Protein AF-A0A9D3P7R1-F1 (afdb_monomer_lite)

Foldseek 3Di:
DPPDDDDDDDAPDDDDDPPPPCLPDFAWDWDFDDDDDPNHDDDRPPRIFTFPDGHRPVDDDDTDGDDDPVLLVLLVVLLCCLPVPLVVVLVVLVPPVVVPFDQDDPRHTPSVVVNVVSVVVSVVSLVVSLVSLQVVVPDDDDDDPPPPSVVVVVVSVVVVVVVVVVVVVVVVVVVVVVVVD

InterPro domains:
  IPR006593 Cytochrome b561/ferric reductase, transmembrane domain [PS50939] (38-181)

pLDDT: mean 71.16, std 11.41, range [38.78, 87.81]

Sequence (181 aa):
MDGVIRCSFRSRNPINTPRISGMNSSYYLLFAYGSSIDGEILYHGQNRFVSTAPVDIINPQTVRNMQLPVIIKAHGCLMLITWMFTASTGMMIARYLKAVMGKGCCHKDFWFVAHVSLMSISVATTITAFVLVFAHVGGWSGVDDEEHGLELISAETTLLILFLLGNLMFLVTLLAGISMI

Secondary structure (DSSP, 8-state):
-----------SS-------S-TTS-B--EEE---EETTEEPP-TT-EEEBSS-B-SSS---PPB----HHHHHHHHHHHIIIIIIHHHHHHIIIIIHHH--S-TTSS-HHHHHHHHHHHHHHHHHHHHHHHHHHHHT-S---S-HHHHHHHHHHHHHHHHHHHHHHHHHHHHHHHHHTT-

Structure (mmCIF, N/CA/C/O backbone):
data_AF-A0A9D3P7R1-F1
#
_entry.id   AF-A0A9D3P7R1-F1
#
loop_
_atom_site.group_PDB
_atom_site.id
_atom_site.type_symbol
_atom_site.label_atom_id
_atom_site.label_alt_id
_atom_site.label_comp_id
_atom_site.label_asym_id
_atom_site.label_entity_id
_atom_site.label_seq_id
_atom_site.pdbx_PDB_ins_code
_atom_site.Cartn_x
_atom_site.Cartn_y
_atom_site.Cartn_z
_atom_site.occupancy
_atom_site.B_iso_or_equiv
_atom_site.auth_seq_id
_atom_site.auth_comp_id
_atom_site.auth_asym_id
_atom_site.auth_atom_id
_atom_site.pdbx_PDB_model_num
ATOM 1 N N . MET A 1 1 ? 34.264 -6.148 -43.286 1.00 40.09 1 MET A N 1
ATOM 2 C CA . MET A 1 1 ? 33.452 -4.955 -42.937 1.00 40.09 1 MET A CA 1
ATOM 3 C C . MET A 1 1 ? 32.760 -5.326 -41.647 1.00 40.09 1 MET A C 1
ATOM 5 O O . MET A 1 1 ? 31.647 -5.833 -41.657 1.00 40.09 1 MET A O 1
ATOM 9 N N . ASP A 1 2 ? 33.496 -5.219 -40.550 1.00 51.22 2 ASP A N 1
ATOM 10 C CA . ASP A 1 2 ? 33.199 -5.991 -39.346 1.00 51.22 2 ASP A CA 1
ATOM 11 C C . ASP A 1 2 ? 32.412 -5.072 -38.423 1.00 51.22 2 ASP A C 1
ATOM 13 O O . ASP A 1 2 ? 33.012 -4.338 -37.645 1.00 51.22 2 ASP A O 1
ATOM 17 N N . GLY A 1 3 ? 31.091 -5.024 -38.638 1.00 59.34 3 GLY A N 1
ATOM 18 C CA . GLY A 1 3 ? 30.113 -4.082 -38.075 1.00 59.34 3 GLY A CA 1
ATOM 19 C C . GLY A 1 3 ? 30.046 -4.020 -36.547 1.00 59.34 3 GLY A C 1
ATOM 20 O O . GLY A 1 3 ? 29.012 -4.292 -35.948 1.00 59.34 3 GLY A O 1
ATOM 21 N N . VAL A 1 4 ? 31.146 -3.638 -35.906 1.00 61.06 4 VAL A N 1
ATOM 22 C CA . VAL A 1 4 ? 31.262 -3.466 -34.465 1.00 61.06 4 VAL A CA 1
ATOM 23 C C . VAL A 1 4 ? 30.912 -2.021 -34.137 1.00 61.06 4 VAL A C 1
ATOM 25 O O . VAL A 1 4 ? 31.690 -1.097 -34.383 1.00 61.06 4 VAL A O 1
ATOM 28 N N . ILE A 1 5 ? 29.734 -1.828 -33.551 1.00 63.41 5 ILE A N 1
ATOM 29 C CA . ILE A 1 5 ? 29.324 -0.545 -32.983 1.00 63.41 5 ILE A CA 1
ATOM 30 C C . ILE A 1 5 ? 30.103 -0.351 -31.677 1.00 63.41 5 ILE A C 1
ATOM 32 O O . ILE A 1 5 ? 29.929 -1.100 -30.718 1.00 63.41 5 ILE A O 1
ATOM 36 N N . ARG A 1 6 ? 30.989 0.649 -31.637 1.00 68.06 6 ARG A N 1
ATOM 37 C CA . ARG A 1 6 ? 31.702 1.060 -30.420 1.00 68.06 6 ARG A CA 1
ATOM 38 C C . ARG A 1 6 ? 31.111 2.367 -29.907 1.00 68.06 6 ARG A C 1
ATOM 40 O O . ARG A 1 6 ? 31.108 3.360 -30.627 1.00 68.06 6 ARG A O 1
ATOM 47 N N . CYS A 1 7 ? 30.656 2.374 -28.657 1.00 63.25 7 CYS A N 1
ATOM 48 C CA . CYS A 1 7 ? 30.234 3.582 -27.954 1.00 63.25 7 CYS A CA 1
ATOM 49 C C . CYS A 1 7 ? 31.206 3.862 -26.800 1.00 63.25 7 CYS A C 1
ATOM 51 O O . CYS A 1 7 ? 31.619 2.940 -26.098 1.00 63.25 7 CYS A O 1
ATOM 53 N N . SER A 1 8 ? 31.592 5.125 -26.623 1.00 71.56 8 SER A N 1
ATOM 54 C CA . SER A 1 8 ? 32.445 5.581 -25.523 1.00 71.56 8 SER A CA 1
ATOM 55 C C . SER A 1 8 ? 31.704 6.670 -24.763 1.00 71.56 8 SER A C 1
ATOM 57 O O . SER A 1 8 ? 31.203 7.612 -25.374 1.00 71.56 8 SER A O 1
ATOM 59 N N . PHE A 1 9 ? 31.629 6.538 -23.440 1.00 70.38 9 PHE A N 1
ATOM 60 C CA . PHE A 1 9 ? 30.989 7.514 -22.565 1.00 70.38 9 PHE A CA 1
ATOM 61 C C . PHE A 1 9 ? 32.003 8.039 -21.552 1.00 70.38 9 PHE A C 1
ATOM 63 O O . PHE A 1 9 ? 32.740 7.270 -20.934 1.00 70.38 9 PHE A O 1
ATOM 70 N N . ARG A 1 10 ? 32.038 9.361 -21.367 1.00 69.81 10 ARG A N 1
ATOM 71 C CA . ARG A 1 10 ? 32.908 10.024 -20.392 1.00 69.81 10 ARG A CA 1
ATOM 72 C C . ARG A 1 10 ? 32.057 10.479 -19.209 1.00 69.81 10 ARG A C 1
ATOM 74 O O . ARG A 1 10 ? 31.337 11.465 -19.317 1.00 69.81 10 ARG A O 1
ATOM 81 N N . SER A 1 11 ? 32.130 9.754 -18.096 1.00 68.12 11 SER A N 1
ATOM 82 C CA . SER A 1 11 ? 31.485 10.137 -16.833 1.00 68.12 11 SER A CA 1
ATOM 83 C C . SER A 1 11 ? 32.476 10.857 -15.923 1.00 68.12 11 SER A C 1
ATOM 85 O O . SER A 1 11 ? 33.660 10.526 -15.908 1.00 68.12 11 SER A O 1
ATOM 87 N N . ARG A 1 12 ? 31.988 11.839 -15.157 1.00 66.81 12 ARG A N 1
ATOM 88 C CA . ARG A 1 12 ? 32.765 12.516 -14.105 1.00 66.81 12 ARG A CA 1
ATOM 89 C C . ARG A 1 12 ? 32.763 11.722 -12.786 1.00 66.81 12 ARG A C 1
ATOM 91 O O . ARG A 1 12 ? 33.648 11.922 -11.968 1.00 66.81 12 ARG A O 1
ATOM 98 N N . ASN A 1 13 ? 31.809 10.803 -12.613 1.00 66.00 13 ASN A N 1
ATOM 99 C CA . ASN A 1 13 ? 31.678 9.946 -11.434 1.00 66.00 13 ASN A CA 1
ATOM 100 C C . ASN A 1 13 ? 32.321 8.566 -11.690 1.00 66.00 13 ASN A C 1
ATOM 102 O O . ASN A 1 13 ? 32.142 8.043 -12.800 1.00 66.00 13 ASN A O 1
ATOM 106 N N . PRO A 1 14 ? 33.029 7.951 -10.718 1.00 63.31 14 PRO A N 1
ATOM 107 C CA . PRO A 1 14 ? 33.601 6.616 -10.878 1.00 63.31 14 PRO A CA 1
ATOM 108 C C . PRO A 1 14 ? 32.498 5.589 -11.158 1.00 63.31 14 PRO A C 1
ATOM 110 O O . PRO A 1 14 ? 31.586 5.387 -10.360 1.00 63.31 14 PRO A O 1
ATOM 113 N N . ILE A 1 15 ? 32.579 4.948 -12.323 1.00 64.75 15 ILE A N 1
ATOM 114 C CA . ILE A 1 15 ? 31.664 3.880 -12.720 1.00 64.75 15 ILE A CA 1
ATOM 115 C C . ILE A 1 15 ? 32.245 2.567 -12.198 1.00 64.75 15 ILE A C 1
ATOM 117 O O . ILE A 1 15 ? 33.273 2.107 -12.693 1.00 64.75 15 ILE A O 1
ATOM 121 N N . ASN A 1 16 ? 31.583 1.954 -11.218 1.00 59.16 16 ASN A N 1
ATOM 122 C CA . ASN A 1 16 ? 31.922 0.612 -10.761 1.00 59.16 16 ASN A CA 1
ATOM 123 C C . ASN A 1 16 ? 30.923 -0.378 -11.368 1.00 59.16 16 ASN A C 1
ATOM 125 O O . ASN A 1 16 ? 29.805 -0.510 -10.879 1.00 59.16 16 ASN A O 1
ATOM 129 N N . THR A 1 17 ? 31.294 -1.040 -12.464 1.00 61.25 17 THR A N 1
ATOM 130 C CA . THR A 1 17 ? 30.491 -2.131 -13.032 1.00 61.25 17 THR A CA 1
ATOM 131 C C . THR A 1 17 ? 31.019 -3.464 -12.507 1.00 61.25 17 THR A C 1
ATOM 133 O O . THR A 1 17 ? 32.019 -3.956 -13.046 1.00 61.25 17 THR A O 1
ATOM 136 N N . PRO A 1 18 ? 30.388 -4.098 -11.501 1.00 59.69 18 PRO A N 1
ATOM 137 C CA . PRO A 1 18 ? 30.570 -5.531 -11.335 1.00 59.69 18 PRO A CA 1
ATOM 138 C C . PRO A 1 18 ? 30.159 -6.182 -12.659 1.00 59.69 18 PRO A C 1
ATOM 140 O O . PRO A 1 18 ? 29.059 -5.948 -13.158 1.00 59.69 18 PRO A O 1
ATOM 143 N N . ARG A 1 19 ? 31.071 -6.923 -13.297 1.00 56.38 19 ARG A N 1
ATOM 144 C CA . ARG A 1 19 ? 30.736 -7.649 -14.527 1.00 56.38 19 ARG A CA 1
ATOM 145 C C . ARG A 1 19 ? 29.686 -8.691 -14.159 1.00 56.38 19 ARG A C 1
ATOM 147 O O . ARG A 1 19 ? 30.004 -9.675 -13.500 1.00 56.38 19 ARG A O 1
ATOM 154 N N . ILE A 1 20 ? 28.442 -8.458 -14.560 1.00 56.12 20 ILE A N 1
ATOM 155 C CA . ILE A 1 20 ? 27.381 -9.452 -14.445 1.00 56.12 20 ILE A CA 1
ATOM 156 C C . ILE A 1 20 ? 27.644 -10.476 -15.553 1.00 56.12 20 ILE A C 1
ATOM 158 O O . ILE A 1 20 ? 27.416 -10.212 -16.730 1.00 56.12 20 ILE A O 1
ATOM 162 N N . SER A 1 21 ? 28.195 -11.632 -15.183 1.00 50.00 21 SER A N 1
ATOM 163 C CA . SER A 1 21 ? 28.596 -12.709 -16.105 1.00 50.00 21 SER A CA 1
ATOM 164 C C . SER A 1 21 ? 27.421 -13.536 -16.661 1.00 50.00 21 SER A C 1
ATOM 166 O O . SER A 1 21 ? 27.610 -14.680 -17.059 1.00 50.00 21 SER A O 1
ATOM 168 N N . GLY A 1 22 ? 26.212 -12.974 -16.707 1.00 55.28 22 GLY A N 1
ATOM 169 C CA . GLY A 1 22 ? 25.002 -13.614 -17.231 1.00 55.28 22 GLY A CA 1
ATOM 170 C C . GLY A 1 22 ? 24.384 -12.762 -18.332 1.00 55.28 22 GLY A C 1
ATOM 171 O O . GLY A 1 22 ? 23.406 -12.070 -18.100 1.00 55.28 22 GLY A O 1
ATOM 172 N N . MET A 1 23 ? 24.981 -12.760 -19.525 1.00 54.75 23 MET A N 1
ATOM 173 C CA . MET A 1 23 ? 24.511 -11.911 -20.633 1.00 54.75 23 MET A CA 1
ATOM 174 C C . MET A 1 23 ? 23.200 -12.400 -21.267 1.00 54.75 23 MET A C 1
ATOM 176 O O . MET A 1 23 ? 22.581 -11.642 -21.992 1.00 54.75 23 MET A O 1
ATOM 180 N N . ASN A 1 24 ? 22.750 -13.624 -20.977 1.00 60.00 24 ASN A N 1
ATOM 181 C CA . ASN A 1 24 ? 21.613 -14.261 -21.653 1.00 60.00 24 ASN A CA 1
ATOM 182 C C . ASN A 1 24 ? 20.300 -14.246 -20.848 1.00 60.00 24 ASN A C 1
ATOM 184 O O . ASN A 1 24 ? 19.390 -15.016 -21.149 1.00 60.00 24 ASN A O 1
ATOM 188 N N . SER A 1 25 ? 20.214 -13.419 -19.807 1.00 69.38 25 SER A N 1
ATOM 189 C CA . SER A 1 25 ? 19.034 -13.329 -18.945 1.00 69.38 25 SER A CA 1
ATOM 190 C C . SER A 1 25 ? 18.284 -12.023 -19.192 1.00 69.38 25 SER A C 1
ATOM 192 O O . SER A 1 25 ? 18.888 -10.971 -19.395 1.00 69.38 25 SER A O 1
ATOM 194 N N . SER A 1 26 ? 16.956 -12.087 -19.162 1.00 76.75 26 SER A N 1
ATOM 195 C CA . SER A 1 26 ? 16.085 -10.916 -19.221 1.00 76.75 26 SER A CA 1
ATOM 196 C C . SER A 1 26 ? 16.017 -10.244 -17.844 1.00 76.75 26 SER A C 1
ATOM 198 O O . SER A 1 26 ? 15.744 -10.919 -16.850 1.00 76.75 26 SER A O 1
ATOM 200 N N . TYR A 1 27 ? 16.245 -8.929 -17.772 1.00 78.69 27 TYR A N 1
ATOM 201 C CA . TYR A 1 27 ? 16.295 -8.172 -16.512 1.00 78.69 27 TYR A CA 1
ATOM 202 C C . TYR A 1 27 ? 15.297 -7.013 -16.496 1.00 78.69 27 TYR A C 1
ATOM 204 O O . TYR A 1 27 ? 15.080 -6.352 -17.509 1.00 78.69 27 TYR A O 1
ATOM 212 N N . TYR A 1 28 ? 14.736 -6.706 -15.326 1.00 81.88 28 TYR A N 1
ATOM 213 C CA . TYR A 1 28 ? 14.003 -5.457 -15.129 1.00 81.88 28 TYR A CA 1
ATOM 214 C C . TYR A 1 28 ? 14.975 -4.269 -15.178 1.00 81.88 28 TYR A C 1
ATOM 216 O O . TYR A 1 28 ? 15.972 -4.235 -14.454 1.00 81.88 28 TYR A O 1
ATOM 224 N N . LEU A 1 29 ? 14.700 -3.287 -16.038 1.00 79.81 29 LEU A N 1
ATOM 225 C CA . LEU A 1 29 ? 15.522 -2.088 -16.185 1.00 79.81 29 LEU A CA 1
ATOM 226 C C . LEU A 1 29 ? 15.007 -0.990 -15.265 1.00 79.81 29 LEU A C 1
ATOM 228 O O . LEU A 1 29 ? 13.919 -0.460 -15.476 1.00 79.81 29 LEU A O 1
ATOM 232 N N . LEU A 1 30 ? 15.823 -0.606 -14.287 1.00 85.31 30 LEU A N 1
ATOM 233 C CA . LEU A 1 30 ? 15.581 0.541 -13.422 1.00 85.31 30 LEU A CA 1
ATOM 234 C C . LEU A 1 30 ? 16.667 1.581 -13.681 1.00 85.31 30 LEU A C 1
ATOM 236 O O . LEU A 1 30 ? 17.846 1.323 -13.441 1.00 85.31 30 LEU A O 1
ATOM 240 N N . PHE A 1 31 ? 16.290 2.759 -14.166 1.00 83.38 31 PHE A N 1
ATOM 241 C CA . PHE A 1 31 ? 17.230 3.863 -14.336 1.00 83.38 31 PHE A CA 1
ATOM 242 C C . PHE A 1 31 ? 16.581 5.207 -14.035 1.00 83.38 31 PHE A C 1
ATOM 244 O O . PHE A 1 31 ? 15.366 5.379 -14.107 1.00 83.38 31 PHE A O 1
ATOM 251 N N . ALA A 1 32 ? 17.407 6.186 -13.694 1.00 85.56 32 ALA A N 1
ATOM 252 C CA . ALA A 1 32 ? 16.975 7.552 -13.470 1.00 85.56 32 ALA A CA 1
ATOM 253 C C . ALA A 1 32 ? 17.979 8.525 -14.084 1.00 85.56 32 ALA A C 1
ATOM 255 O O . ALA A 1 32 ? 19.164 8.207 -14.199 1.00 85.56 32 ALA A O 1
ATOM 256 N N . TYR A 1 33 ? 17.513 9.705 -14.485 1.00 85.69 33 TYR A N 1
ATOM 257 C CA . TYR A 1 33 ? 18.359 10.722 -15.111 1.00 85.69 33 TYR A CA 1
ATOM 258 C C . TYR A 1 33 ? 18.052 12.109 -14.550 1.00 85.69 33 TYR A C 1
ATOM 260 O O . TYR A 1 33 ? 16.904 12.449 -14.311 1.00 85.69 33 TYR A O 1
ATOM 268 N N . GLY A 1 34 ? 19.061 12.945 -14.332 1.00 85.88 34 GLY A N 1
ATOM 269 C CA . GLY A 1 34 ? 18.851 14.257 -13.722 1.00 85.88 34 GLY A CA 1
ATOM 270 C C . GLY A 1 34 ? 20.094 15.129 -13.761 1.00 85.88 34 GLY A C 1
ATOM 271 O O . GLY A 1 34 ? 21.155 14.698 -14.215 1.00 85.88 34 GLY A O 1
ATOM 272 N N . SER A 1 35 ? 19.947 16.368 -13.298 1.00 85.44 35 SER A N 1
ATOM 273 C CA . SER A 1 35 ? 21.058 17.311 -13.201 1.00 85.44 35 SER A CA 1
ATOM 274 C C . SER A 1 35 ? 22.050 16.892 -12.116 1.00 85.44 35 SER A C 1
ATOM 276 O O . SER A 1 35 ? 21.686 16.304 -11.099 1.00 85.44 35 SER A O 1
ATOM 278 N N . SER A 1 36 ? 23.310 17.255 -12.318 1.00 85.38 36 SER A N 1
ATOM 279 C CA . SER A 1 36 ? 24.370 17.152 -11.319 1.00 85.38 36 SER A CA 1
ATOM 280 C C . SER A 1 36 ? 25.046 18.513 -11.195 1.00 85.38 36 SER A C 1
ATOM 282 O O . SER A 1 36 ? 25.221 19.206 -12.201 1.00 85.38 36 SER A O 1
ATOM 284 N N . ILE A 1 37 ? 25.397 18.906 -9.971 1.00 85.62 37 ILE A N 1
ATOM 285 C CA . ILE A 1 37 ? 26.160 20.127 -9.693 1.00 85.62 37 ILE A CA 1
ATOM 286 C C . ILE A 1 37 ? 27.485 19.693 -9.081 1.00 85.62 37 ILE A C 1
ATOM 288 O O . ILE A 1 37 ? 27.500 18.946 -8.116 1.00 85.62 37 ILE A O 1
ATOM 292 N N . ASP A 1 38 ? 28.592 20.128 -9.677 1.00 83.56 38 ASP A N 1
ATOM 293 C CA . ASP A 1 38 ? 29.958 19.840 -9.213 1.00 83.56 38 ASP A CA 1
ATOM 294 C C . ASP A 1 38 ? 30.298 18.346 -9.008 1.00 83.56 38 ASP A C 1
ATOM 296 O O . ASP A 1 38 ? 31.154 17.979 -8.214 1.00 83.56 38 ASP A O 1
ATOM 300 N N . GLY A 1 39 ? 29.640 17.455 -9.758 1.00 77.31 39 GLY A N 1
ATOM 301 C CA . GLY A 1 39 ? 29.818 16.004 -9.619 1.00 77.31 39 GLY A CA 1
ATOM 302 C C . GLY A 1 39 ? 28.911 15.353 -8.571 1.00 77.31 39 GLY A C 1
ATOM 303 O O . GLY A 1 39 ? 28.799 14.130 -8.570 1.00 77.31 39 GLY A O 1
ATOM 304 N N . GLU A 1 40 ? 28.186 16.136 -7.770 1.00 80.25 40 GLU A N 1
ATOM 305 C CA . GLU A 1 40 ? 27.138 15.640 -6.878 1.00 80.25 40 GLU A CA 1
ATOM 306 C C . GLU A 1 40 ? 25.860 15.360 -7.678 1.00 80.25 40 GLU A C 1
ATOM 308 O O . GLU A 1 40 ? 25.376 16.202 -8.448 1.00 80.25 40 GLU A O 1
ATOM 313 N N . ILE A 1 41 ? 25.321 14.149 -7.540 1.00 82.00 41 ILE A N 1
ATOM 314 C CA . ILE A 1 41 ? 24.089 13.726 -8.214 1.00 82.00 41 ILE A CA 1
ATOM 315 C C . ILE A 1 41 ? 22.902 14.287 -7.428 1.00 82.00 41 ILE A C 1
ATOM 317 O O . ILE A 1 41 ? 22.690 13.925 -6.272 1.00 82.00 41 ILE A O 1
ATOM 321 N N . LEU A 1 42 ? 22.104 15.156 -8.052 1.00 84.94 42 LEU A N 1
ATOM 322 C CA . LEU A 1 42 ? 20.916 15.719 -7.412 1.00 84.94 42 LEU A CA 1
ATOM 323 C C . LEU A 1 42 ? 19.718 14.771 -7.513 1.00 84.94 42 LEU A C 1
ATOM 325 O O . LEU A 1 42 ? 19.666 13.856 -8.338 1.00 84.94 42 LEU A O 1
ATOM 329 N N . TYR A 1 43 ? 18.706 15.031 -6.684 1.00 84.50 43 TYR A N 1
ATOM 330 C CA . TYR A 1 43 ? 17.446 14.302 -6.729 1.00 84.50 43 TYR A CA 1
ATOM 331 C C . TYR A 1 43 ? 16.792 14.413 -8.115 1.00 84.50 43 TYR A C 1
ATOM 333 O O . TYR A 1 43 ? 16.390 15.488 -8.556 1.00 84.50 43 TYR A O 1
ATOM 341 N N . HIS A 1 44 ? 16.649 13.272 -8.788 1.00 81.31 44 HIS A N 1
ATOM 342 C CA . HIS A 1 44 ? 16.168 13.157 -10.168 1.00 81.31 44 HIS A CA 1
ATOM 343 C C . HIS A 1 44 ? 14.637 13.297 -10.314 1.00 81.31 44 HIS A C 1
ATOM 345 O O . HIS A 1 44 ? 14.102 13.164 -11.409 1.00 81.31 44 HIS A O 1
ATOM 351 N N . GLY A 1 45 ? 13.895 13.582 -9.236 1.00 81.25 45 GLY A N 1
ATOM 352 C CA . GLY A 1 45 ? 12.474 13.935 -9.323 1.00 81.25 45 GLY A CA 1
ATOM 353 C C . GLY A 1 45 ? 11.620 12.869 -10.016 1.00 81.25 45 GLY A C 1
ATOM 354 O O . GLY A 1 45 ? 11.596 11.721 -9.573 1.00 81.25 45 GLY A O 1
ATOM 355 N N . GLN A 1 46 ? 10.901 13.262 -11.072 1.00 74.44 46 GLN A N 1
ATOM 356 C CA . GLN A 1 46 ? 10.034 12.396 -11.889 1.00 74.44 46 GLN A CA 1
ATOM 357 C C . GLN A 1 46 ? 10.787 11.649 -13.001 1.00 74.44 46 GLN A C 1
ATOM 359 O O . GLN A 1 46 ? 10.198 10.830 -13.699 1.00 74.44 46 GLN A O 1
ATOM 364 N N . ASN A 1 47 ? 12.085 11.893 -13.166 1.00 82.62 47 ASN A N 1
ATOM 365 C CA . ASN A 1 47 ? 12.890 11.334 -14.245 1.00 82.62 47 ASN A CA 1
ATOM 366 C C . ASN A 1 47 ? 13.369 9.919 -13.885 1.00 82.62 47 ASN A C 1
ATOM 368 O O . ASN A 1 47 ? 14.568 9.637 -13.812 1.00 82.62 47 ASN A O 1
ATOM 372 N N . ARG A 1 48 ? 12.406 9.045 -13.593 1.00 83.00 48 ARG A N 1
ATOM 373 C CA . ARG A 1 48 ? 12.603 7.643 -13.231 1.00 83.00 48 ARG A CA 1
ATOM 374 C C . ARG A 1 48 ? 11.992 6.768 -14.299 1.00 83.00 48 ARG A C 1
ATOM 376 O O . ARG A 1 48 ? 10.921 7.060 -14.830 1.00 83.00 48 ARG A O 1
ATOM 383 N N . PHE A 1 49 ? 12.660 5.666 -14.558 1.00 82.62 49 PHE A N 1
ATOM 384 C CA . PHE A 1 49 ? 12.211 4.645 -15.468 1.00 82.62 49 PHE A CA 1
ATOM 385 C C . PHE A 1 49 ? 12.347 3.285 -14.807 1.00 82.62 49 PHE A C 1
ATOM 387 O O . PHE A 1 49 ? 13.396 2.949 -14.264 1.00 8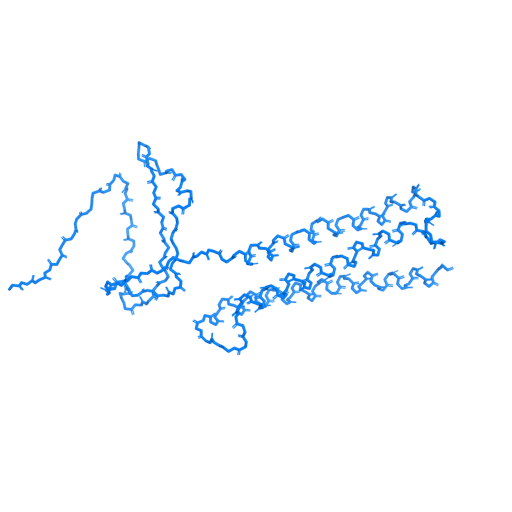2.62 49 PHE A O 1
ATOM 394 N N . VAL A 1 50 ? 11.267 2.519 -14.879 1.00 82.69 50 VAL A N 1
ATOM 395 C CA . VAL A 1 50 ? 11.211 1.105 -14.520 1.00 82.69 50 VAL A CA 1
ATOM 396 C C . VAL A 1 50 ? 10.601 0.397 -15.723 1.00 82.69 50 VAL A C 1
ATOM 398 O O . VAL A 1 50 ? 9.608 0.890 -16.255 1.00 82.69 50 VAL A O 1
ATOM 401 N N . SER A 1 51 ? 11.186 -0.694 -16.212 1.00 79.25 51 SER A N 1
ATOM 402 C CA . SER A 1 51 ? 10.570 -1.459 -17.300 1.00 79.25 51 SER A CA 1
ATOM 403 C C . SER A 1 51 ? 9.331 -2.198 -16.799 1.00 79.25 51 SER A C 1
ATOM 405 O O . SER A 1 51 ? 9.318 -2.720 -15.690 1.00 79.25 51 SER A O 1
ATOM 407 N N . THR A 1 52 ? 8.285 -2.256 -17.624 1.00 74.12 52 THR A N 1
ATOM 408 C CA . THR A 1 52 ? 7.057 -3.017 -17.317 1.00 74.12 52 THR A CA 1
ATOM 409 C C . THR A 1 52 ? 7.234 -4.530 -17.384 1.00 74.12 52 THR A C 1
ATOM 411 O O . THR A 1 52 ? 6.393 -5.254 -16.879 1.00 74.12 52 THR A O 1
ATOM 414 N N . ALA A 1 53 ? 8.271 -4.998 -18.072 1.00 74.62 53 ALA A N 1
ATOM 415 C CA . ALA A 1 53 ? 8.557 -6.404 -18.326 1.00 74.62 53 ALA A CA 1
ATOM 416 C C . ALA A 1 53 ? 10.079 -6.618 -18.271 1.00 74.62 53 ALA A C 1
ATOM 418 O O . ALA A 1 53 ? 10.826 -5.631 -18.385 1.00 74.62 53 ALA A O 1
ATOM 419 N N . PRO A 1 54 ? 10.555 -7.863 -18.107 1.00 78.31 54 PRO A N 1
ATOM 420 C CA . PRO A 1 54 ? 11.976 -8.164 -18.170 1.00 78.31 54 PRO A CA 1
ATOM 421 C C . PRO A 1 54 ? 12.497 -7.969 -19.604 1.00 78.31 54 PRO A C 1
ATOM 423 O O . PRO A 1 54 ? 11.872 -8.369 -20.585 1.00 78.31 54 PRO A O 1
ATOM 426 N N . VAL A 1 55 ? 13.641 -7.298 -19.724 1.00 80.75 55 VAL A N 1
ATOM 427 C CA . VAL A 1 55 ? 14.207 -6.800 -20.983 1.00 80.75 55 VAL A CA 1
ATOM 428 C C . VAL A 1 55 ? 15.513 -7.523 -21.269 1.00 80.75 55 VAL A C 1
ATOM 430 O O . VAL A 1 55 ? 16.389 -7.614 -20.409 1.00 80.75 55 VAL A O 1
ATOM 433 N N . ASP A 1 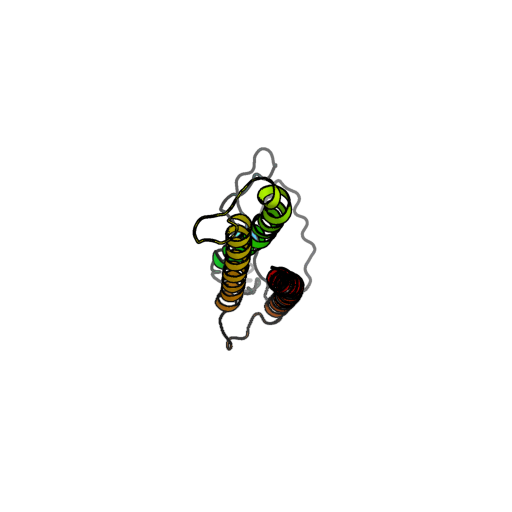56 ? 15.655 -8.005 -22.499 1.00 81.31 56 ASP A N 1
ATOM 434 C CA . ASP A 1 56 ? 16.930 -8.468 -23.037 1.00 81.31 56 ASP A CA 1
ATOM 435 C C . ASP A 1 56 ? 17.797 -7.255 -23.412 1.00 81.31 56 ASP A C 1
ATOM 437 O O . ASP A 1 56 ? 17.405 -6.429 -24.241 1.00 81.31 56 ASP A O 1
ATOM 441 N N . ILE A 1 57 ? 18.959 -7.139 -22.765 1.00 75.38 57 ILE A N 1
ATOM 442 C CA . ILE A 1 57 ? 19.902 -6.019 -22.907 1.00 75.38 57 ILE A CA 1
ATOM 443 C C . ILE A 1 57 ? 20.809 -6.212 -24.139 1.00 75.38 57 ILE A C 1
ATOM 445 O O . ILE A 1 57 ? 21.422 -5.249 -24.605 1.00 75.38 57 ILE A O 1
ATOM 449 N N . ILE A 1 58 ? 20.891 -7.429 -24.694 1.00 76.44 58 ILE A N 1
ATOM 450 C CA . ILE A 1 58 ? 21.677 -7.712 -25.904 1.00 76.44 58 ILE A CA 1
ATOM 451 C C . ILE A 1 58 ? 20.989 -7.111 -27.133 1.00 76.44 58 ILE A C 1
ATOM 453 O O . ILE A 1 58 ? 21.648 -6.529 -27.998 1.00 76.44 58 ILE A O 1
ATOM 457 N N . ASN A 1 59 ? 19.667 -7.249 -27.213 1.00 75.00 59 ASN A N 1
ATOM 458 C CA . ASN A 1 59 ? 18.895 -6.856 -28.384 1.00 75.00 59 ASN A CA 1
ATOM 459 C C . ASN A 1 59 ? 18.220 -5.488 -28.170 1.00 75.00 59 ASN A C 1
ATOM 461 O O . ASN A 1 59 ? 17.447 -5.327 -27.223 1.00 75.00 59 ASN A O 1
ATOM 465 N N . PRO A 1 60 ? 18.467 -4.483 -29.036 1.00 75.62 60 PRO A N 1
ATOM 466 C CA . PRO A 1 60 ? 17.876 -3.160 -28.875 1.00 75.62 60 PRO A CA 1
ATOM 467 C C . PRO A 1 60 ? 16.357 -3.227 -29.066 1.00 75.62 60 PRO A C 1
ATOM 469 O O . PRO A 1 60 ? 15.864 -3.593 -30.131 1.00 75.62 60 PRO A O 1
ATOM 472 N N . GLN A 1 61 ? 15.616 -2.829 -28.036 1.00 78.56 61 GLN A N 1
ATOM 473 C CA . GLN A 1 61 ? 14.156 -2.840 -28.027 1.00 78.56 61 GLN A CA 1
ATOM 474 C C . GLN A 1 61 ? 13.595 -1.589 -27.347 1.00 78.56 61 GLN A C 1
ATOM 476 O O . GLN A 1 61 ? 14.215 -1.004 -26.458 1.00 78.56 61 GLN A O 1
ATOM 481 N N . THR A 1 62 ? 12.409 -1.154 -27.773 1.00 79.56 62 THR A N 1
ATOM 482 C CA . THR A 1 62 ? 11.715 -0.030 -27.138 1.00 79.56 62 THR A CA 1
ATOM 483 C C . THR A 1 62 ? 11.015 -0.512 -25.877 1.00 79.56 62 THR A C 1
ATOM 485 O O . THR A 1 62 ? 10.059 -1.279 -25.934 1.00 79.56 62 THR A O 1
ATOM 488 N N . VAL A 1 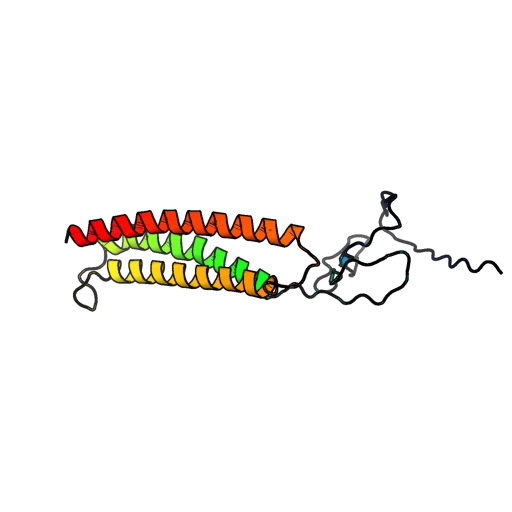63 ? 11.479 -0.025 -24.733 1.00 78.19 63 VAL A N 1
ATOM 489 C CA . VAL A 1 63 ? 10.938 -0.377 -23.421 1.00 78.19 63 VAL A CA 1
ATOM 490 C C . VAL A 1 63 ? 9.940 0.669 -22.947 1.00 78.19 63 VAL A C 1
ATOM 492 O O . VAL A 1 63 ? 10.186 1.873 -23.026 1.00 78.19 63 VAL A O 1
ATOM 495 N N . ARG A 1 64 ? 8.787 0.209 -22.455 1.00 74.25 64 ARG A N 1
ATOM 496 C CA . ARG A 1 64 ? 7.753 1.081 -21.888 1.00 74.25 64 ARG A CA 1
ATOM 497 C C . ARG A 1 64 ? 8.033 1.317 -20.407 1.00 74.25 64 ARG A C 1
ATOM 499 O O . ARG A 1 64 ? 8.463 0.413 -19.695 1.00 74.25 64 ARG A O 1
ATOM 506 N N . ASN A 1 65 ? 7.790 2.551 -19.974 1.00 72.19 65 ASN A N 1
ATOM 507 C CA . ASN A 1 65 ? 7.907 2.953 -18.579 1.00 72.19 65 ASN A CA 1
ATOM 508 C C . ASN A 1 65 ? 6.725 2.386 -17.786 1.00 72.19 65 ASN A C 1
ATOM 510 O O . ASN A 1 65 ? 5.568 2.604 -18.155 1.00 72.19 65 ASN A O 1
ATOM 514 N N . MET A 1 66 ? 7.022 1.683 -16.701 1.00 64.62 66 MET A N 1
ATOM 515 C CA . MET A 1 66 ? 6.047 1.297 -15.703 1.00 64.62 66 MET A CA 1
ATOM 516 C C . MET A 1 66 ? 5.821 2.470 -14.761 1.00 64.62 66 MET A C 1
ATOM 518 O O . MET A 1 66 ? 6.662 2.804 -13.925 1.00 64.62 66 MET A O 1
ATOM 522 N N . GLN A 1 67 ? 4.649 3.084 -14.872 1.00 64.31 67 GLN A N 1
ATOM 523 C CA . GLN A 1 67 ? 4.170 3.959 -13.817 1.00 64.31 67 GLN A CA 1
ATOM 524 C C . GLN A 1 67 ? 3.927 3.095 -12.580 1.00 64.31 67 GLN A C 1
ATOM 526 O O . GLN A 1 67 ? 3.192 2.109 -12.661 1.00 64.31 67 GLN A O 1
ATOM 531 N N . LEU A 1 68 ? 4.538 3.456 -11.444 1.00 64.12 68 LEU A N 1
ATOM 532 C CA . LEU A 1 68 ? 4.269 2.775 -10.181 1.00 64.12 68 LEU A CA 1
ATOM 533 C C . LEU A 1 68 ? 2.744 2.733 -9.979 1.00 64.12 68 LEU A C 1
ATOM 535 O O . LEU A 1 68 ? 2.103 3.792 -10.015 1.00 64.12 68 LEU A O 1
ATOM 539 N N . PRO A 1 69 ? 2.149 1.550 -9.795 1.00 68.50 69 PRO A N 1
ATOM 540 C CA . PRO A 1 69 ? 0.707 1.412 -9.765 1.00 68.50 69 PRO A CA 1
ATOM 541 C C . PRO A 1 69 ? 0.159 2.171 -8.558 1.00 68.50 69 PRO A C 1
ATOM 543 O O . PRO A 1 69 ? 0.422 1.841 -7.400 1.00 68.50 69 PRO A O 1
ATOM 546 N N . VAL A 1 70 ? -0.626 3.214 -8.840 1.00 75.69 70 VAL A N 1
ATOM 547 C CA . VAL A 1 70 ? -1.272 4.086 -7.839 1.00 75.69 70 VAL A CA 1
ATOM 548 C C . VAL A 1 70 ? -2.053 3.265 -6.805 1.00 75.69 70 VAL A C 1
ATOM 550 O O . VAL A 1 70 ? -2.198 3.671 -5.655 1.00 75.69 70 VAL A O 1
ATOM 553 N N . ILE A 1 71 ? -2.497 2.079 -7.206 1.00 75.25 71 ILE A N 1
ATOM 554 C CA . ILE A 1 71 ? -3.288 1.152 -6.412 1.00 75.25 71 ILE A CA 1
ATOM 555 C C . ILE A 1 71 ? -2.492 0.521 -5.251 1.00 75.25 71 ILE A C 1
ATOM 557 O O . ILE A 1 71 ? -3.020 0.458 -4.145 1.00 75.25 71 ILE A O 1
ATOM 561 N N . ILE A 1 72 ? -1.207 0.170 -5.436 1.00 75.69 72 ILE A N 1
ATOM 562 C CA . ILE A 1 72 ? -0.350 -0.340 -4.343 1.00 75.69 72 ILE A CA 1
ATOM 563 C C . ILE A 1 72 ? -0.094 0.779 -3.330 1.00 75.69 72 ILE A C 1
ATOM 565 O O . ILE A 1 72 ? -0.147 0.575 -2.117 1.00 75.69 72 ILE A O 1
ATOM 569 N N . LYS A 1 73 ? 0.131 2.001 -3.826 1.00 80.50 73 LYS A N 1
ATOM 570 C CA . LYS A 1 73 ? 0.298 3.176 -2.966 1.00 80.50 73 LYS A CA 1
ATOM 571 C C . LYS A 1 73 ? -0.964 3.440 -2.136 1.00 80.50 73 LYS A C 1
ATOM 573 O O . LYS A 1 73 ? -0.857 3.711 -0.943 1.00 80.50 73 LYS A O 1
ATOM 578 N N . ALA A 1 74 ? -2.145 3.339 -2.748 1.00 84.25 74 ALA A N 1
ATOM 579 C CA . ALA A 1 74 ? -3.420 3.495 -2.053 1.00 84.25 74 ALA A CA 1
ATOM 580 C C . ALA A 1 74 ? -3.636 2.403 -0.994 1.00 84.25 74 ALA A C 1
ATOM 582 O O . ALA A 1 74 ? -4.015 2.728 0.129 1.00 84.25 74 ALA A O 1
ATOM 583 N N . HIS A 1 75 ? -3.325 1.144 -1.316 1.00 85.38 75 HIS A N 1
ATOM 584 C CA . HIS A 1 75 ? -3.372 0.027 -0.374 1.00 85.38 75 HIS A CA 1
ATOM 585 C C . HIS A 1 75 ? -2.540 0.313 0.891 1.00 85.38 75 HIS A C 1
ATOM 587 O O . HIS A 1 75 ? -3.077 0.289 2.001 1.00 85.38 75 HIS A O 1
ATOM 593 N N . GLY A 1 76 ? -1.265 0.689 0.728 1.00 82.31 76 GLY A N 1
ATOM 594 C CA . GLY A 1 76 ? -0.385 0.982 1.863 1.00 82.31 76 GLY A CA 1
ATOM 595 C C . GLY A 1 76 ? -0.887 2.150 2.721 1.00 82.31 76 GLY A C 1
ATOM 596 O O . GLY A 1 76 ? -0.852 2.086 3.950 1.00 82.31 76 GLY A O 1
ATOM 597 N N . CYS A 1 77 ? -1.423 3.204 2.095 1.00 87.81 77 CYS A N 1
ATOM 598 C CA . CYS A 1 77 ? -2.027 4.322 2.823 1.00 87.81 77 CYS A CA 1
ATOM 599 C C . CYS A 1 77 ? -3.263 3.896 3.630 1.00 87.81 77 CYS A C 1
ATOM 601 O O . CYS A 1 77 ? -3.402 4.302 4.785 1.00 87.81 77 CYS A O 1
ATOM 603 N N . LEU A 1 78 ? -4.144 3.077 3.050 1.00 85.81 78 LEU A N 1
ATOM 604 C CA . LEU A 1 78 ? -5.345 2.586 3.729 1.00 85.81 78 LEU A CA 1
ATOM 605 C C . LEU A 1 78 ? -4.989 1.687 4.917 1.00 85.81 78 LEU A C 1
ATOM 607 O O . LEU A 1 78 ? -5.583 1.845 5.986 1.00 85.81 78 LEU A O 1
ATOM 611 N N . MET A 1 79 ? -3.985 0.816 4.777 1.00 83.81 79 MET A N 1
ATOM 612 C CA . MET A 1 79 ? -3.501 -0.016 5.884 1.00 83.81 79 MET A CA 1
ATOM 613 C C . MET A 1 79 ? -2.923 0.835 7.023 1.00 83.81 79 MET A C 1
ATOM 615 O O . MET A 1 79 ? -3.310 0.653 8.177 1.00 83.81 79 MET A O 1
ATOM 619 N N . LEU A 1 80 ? -2.089 1.838 6.719 1.00 85.06 80 LEU A N 1
ATOM 620 C CA . LEU A 1 80 ? -1.521 2.730 7.741 1.00 85.06 80 LEU A CA 1
ATOM 621 C C . LEU A 1 80 ? -2.580 3.556 8.474 1.00 85.06 80 LEU A C 1
ATOM 623 O O . LEU A 1 80 ? -2.524 3.660 9.700 1.00 85.06 80 LEU A O 1
ATOM 627 N N . ILE A 1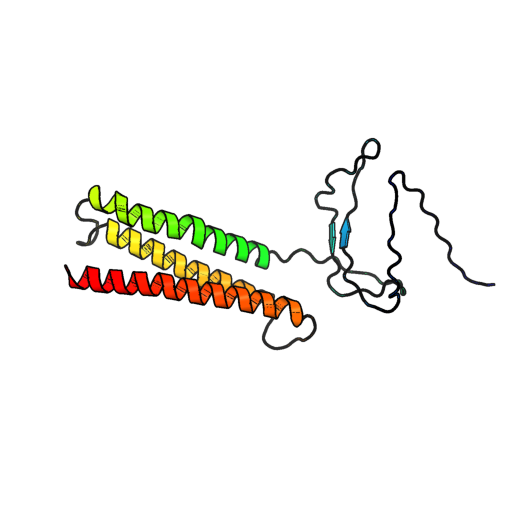 81 ? -3.549 4.127 7.751 1.00 85.56 81 ILE A N 1
ATOM 628 C CA . ILE A 1 81 ? -4.658 4.865 8.373 1.00 85.56 81 ILE A CA 1
ATOM 629 C C . ILE A 1 81 ? -5.441 3.921 9.286 1.00 85.56 81 ILE A C 1
ATOM 631 O O . ILE A 1 81 ? -5.703 4.255 10.439 1.00 85.56 81 ILE A O 1
ATOM 635 N N . THR A 1 82 ? -5.752 2.720 8.806 1.00 84.19 82 THR A N 1
ATOM 636 C CA . THR A 1 82 ? -6.541 1.760 9.578 1.00 84.19 82 THR A CA 1
ATOM 637 C C . THR A 1 82 ? -5.842 1.352 10.876 1.00 84.19 82 THR A C 1
ATOM 639 O O . THR A 1 82 ? -6.439 1.312 11.955 1.00 84.19 82 THR A O 1
ATOM 642 N N . TRP A 1 83 ? -4.543 1.082 10.788 1.00 78.06 83 TRP A N 1
ATOM 643 C CA . TRP A 1 83 ? -3.777 0.538 11.902 1.00 78.06 83 TRP A CA 1
ATOM 644 C C . TRP A 1 83 ? -3.351 1.604 12.895 1.00 78.06 83 TRP A C 1
ATOM 646 O O . TRP A 1 83 ? -3.508 1.428 14.099 1.00 78.06 83 TRP A O 1
ATOM 656 N N . MET A 1 84 ? -2.817 2.720 12.409 1.00 79.62 84 MET A N 1
ATOM 657 C CA . MET A 1 84 ? -2.224 3.720 13.292 1.00 79.62 84 MET A CA 1
ATOM 658 C C . MET A 1 84 ? -3.257 4.719 13.796 1.00 79.62 84 MET A C 1
ATOM 660 O O . MET A 1 84 ? -3.168 5.147 14.947 1.00 79.62 84 MET A O 1
ATOM 664 N N . PHE A 1 85 ? -4.257 5.070 12.982 1.00 80.38 85 PHE A N 1
ATOM 665 C CA . PHE A 1 85 ? -5.285 6.027 13.382 1.00 80.38 85 PHE A CA 1
ATOM 666 C C . PHE A 1 85 ? -6.459 5.315 14.054 1.00 80.38 85 PHE A C 1
ATOM 668 O O . PHE A 1 85 ? -6.758 5.576 15.216 1.00 80.38 85 PHE A O 1
ATOM 675 N N . THR A 1 86 ? -7.097 4.364 13.374 1.00 77.06 86 THR A N 1
ATOM 676 C CA . THR A 1 86 ? -8.376 3.811 13.847 1.00 77.06 86 THR A CA 1
ATOM 677 C C . THR A 1 86 ? -8.222 2.932 15.090 1.00 77.06 86 THR A C 1
ATOM 679 O O . THR A 1 86 ? -9.038 3.049 16.008 1.00 77.06 86 THR A O 1
ATOM 682 N N . ALA A 1 87 ? -7.156 2.127 15.194 1.00 71.81 87 ALA A N 1
ATOM 683 C CA . ALA A 1 87 ? -6.895 1.328 16.398 1.00 71.81 87 ALA A CA 1
ATOM 684 C C . ALA A 1 87 ? -6.526 2.203 17.613 1.00 71.81 87 ALA A C 1
ATOM 686 O O . ALA A 1 87 ? -7.084 2.027 18.701 1.00 71.81 87 ALA A O 1
ATOM 687 N N . SER A 1 88 ? -5.644 3.193 17.423 1.00 78.00 88 SER A N 1
ATOM 688 C CA . SER A 1 88 ? -5.233 4.125 18.485 1.00 78.00 88 SER A CA 1
ATOM 689 C C . SER A 1 88 ? -6.410 4.957 18.986 1.00 78.00 88 SER A C 1
ATOM 691 O O . SER A 1 88 ? -6.646 5.043 20.195 1.00 78.00 88 SER A O 1
ATOM 693 N N . THR A 1 89 ? -7.199 5.528 18.071 1.00 80.62 89 THR A N 1
ATOM 694 C CA . THR A 1 89 ? -8.388 6.302 18.432 1.00 80.62 89 THR A CA 1
ATOM 695 C C . THR A 1 89 ? -9.433 5.408 19.096 1.00 80.62 89 THR A C 1
ATOM 697 O O . THR A 1 89 ? -9.970 5.797 20.128 1.00 80.62 89 THR A O 1
ATOM 700 N N . GLY A 1 90 ? -9.668 4.188 18.606 1.00 76.06 90 GLY A N 1
ATOM 701 C CA . GLY A 1 90 ? -10.606 3.241 19.217 1.00 76.06 90 GLY A CA 1
ATOM 702 C C . GLY A 1 90 ? -10.281 2.904 20.678 1.00 76.06 90 GLY A C 1
ATOM 703 O O . GLY A 1 90 ? -11.175 2.921 21.531 1.00 76.06 90 GLY A O 1
ATOM 704 N N . MET A 1 91 ? -8.999 2.682 20.983 1.00 74.69 91 MET A N 1
ATOM 705 C CA . MET A 1 91 ? -8.493 2.456 22.345 1.00 74.69 91 MET A CA 1
ATOM 706 C C . MET A 1 91 ? -8.569 3.715 23.218 1.00 74.69 91 MET A C 1
ATOM 708 O O . MET A 1 91 ? -8.893 3.637 24.407 1.00 74.69 91 MET A O 1
ATOM 712 N N . MET A 1 92 ? -8.290 4.886 22.641 1.00 77.38 92 MET A N 1
ATOM 713 C CA . MET A 1 92 ? -8.359 6.161 23.354 1.00 77.38 92 MET A CA 1
ATOM 714 C C . MET A 1 92 ? -9.802 6.514 23.721 1.00 77.38 92 MET A C 1
ATOM 716 O O . MET A 1 92 ? -10.074 6.841 24.877 1.00 77.38 92 MET A O 1
ATOM 720 N N . ILE A 1 93 ? -10.743 6.363 22.781 1.00 74.25 93 ILE A N 1
ATOM 721 C CA . ILE A 1 93 ? -12.175 6.481 23.064 1.00 74.25 93 ILE A CA 1
ATOM 722 C C . ILE A 1 93 ? -12.498 5.543 24.215 1.00 74.25 93 ILE A C 1
ATOM 724 O O . ILE A 1 93 ? -12.982 6.034 25.234 1.00 74.25 93 ILE A O 1
ATOM 728 N N . ALA A 1 94 ? -12.106 4.261 24.118 1.00 68.50 94 ALA A N 1
ATOM 729 C CA . ALA A 1 94 ? -12.415 3.221 25.096 1.00 68.50 94 ALA A CA 1
ATOM 730 C C . ALA A 1 94 ? -12.106 3.611 26.560 1.00 68.50 94 ALA A C 1
ATOM 732 O O . ALA A 1 94 ? -12.854 3.292 27.484 1.00 68.50 94 ALA A O 1
ATOM 733 N N . ARG A 1 95 ? -11.007 4.340 26.760 1.00 70.00 95 ARG A N 1
ATOM 734 C CA . ARG A 1 95 ? -10.500 4.707 28.087 1.00 70.00 95 ARG A CA 1
ATOM 735 C C . ARG A 1 95 ? -10.954 6.085 28.556 1.00 70.00 95 ARG A C 1
ATOM 737 O O . ARG A 1 95 ? -11.309 6.232 29.721 1.00 70.00 95 ARG A O 1
ATOM 744 N N . TYR A 1 96 ? -10.951 7.082 27.673 1.00 68.88 96 TYR A N 1
ATOM 745 C CA . TYR A 1 96 ? -11.115 8.483 28.074 1.00 68.88 96 TYR A CA 1
ATOM 746 C C . TYR A 1 96 ? -12.539 9.001 27.891 1.00 68.88 96 TYR A C 1
ATOM 748 O O . TYR A 1 96 ? -13.048 9.716 28.749 1.00 68.88 96 TYR A O 1
ATOM 756 N N . LEU A 1 97 ? -13.228 8.608 26.817 1.00 67.50 97 LEU A N 1
ATOM 757 C CA . LEU A 1 97 ? -14.594 9.078 26.568 1.00 67.50 97 LEU A CA 1
ATOM 758 C C . LEU A 1 97 ? -15.642 8.334 27.413 1.00 67.50 97 LEU A C 1
ATOM 760 O O . LEU A 1 97 ? -16.747 8.845 27.580 1.00 67.50 97 LEU A O 1
ATOM 764 N N . LYS A 1 98 ? -15.275 7.194 28.018 1.00 62.12 98 LYS A N 1
ATOM 765 C CA . LYS A 1 98 ? -16.113 6.464 28.985 1.00 62.12 98 LYS A CA 1
ATOM 766 C C . LYS A 1 98 ? -16.373 7.276 30.259 1.00 62.12 98 LYS A C 1
ATOM 768 O O . LYS A 1 98 ? -17.436 7.154 30.851 1.00 62.12 98 LYS A O 1
ATOM 773 N N . ALA A 1 99 ? -15.405 8.090 30.683 1.00 60.97 99 ALA A N 1
ATOM 774 C CA . ALA A 1 99 ? -15.469 8.839 31.939 1.00 60.97 99 ALA A CA 1
ATOM 775 C C . ALA A 1 99 ? -16.092 10.240 31.796 1.00 60.97 99 ALA A C 1
ATOM 777 O O . ALA A 1 99 ? -16.437 10.854 32.801 1.00 60.97 99 ALA A O 1
ATOM 778 N N . VAL A 1 100 ? -16.209 10.760 30.567 1.00 62.50 100 VAL A N 1
ATOM 779 C CA . VAL A 1 100 ? -16.491 12.186 30.315 1.00 62.50 100 VAL A CA 1
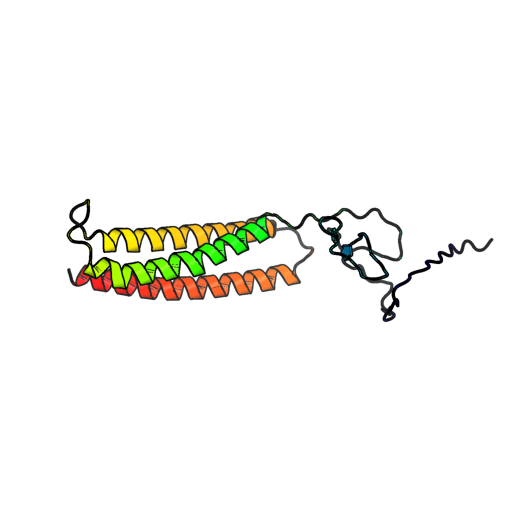ATOM 780 C C . VAL A 1 100 ? -17.872 12.427 29.693 1.00 62.50 100 VAL A C 1
ATOM 782 O O . VAL A 1 100 ? -18.428 13.507 29.871 1.00 62.50 100 VAL A O 1
ATOM 785 N N . MET A 1 101 ? -18.464 11.451 28.993 1.00 57.19 101 MET A N 1
ATOM 786 C CA . MET A 1 101 ? -19.768 11.636 28.343 1.00 57.19 101 MET A CA 1
ATOM 787 C C . MET A 1 101 ? -20.880 10.829 29.019 1.00 57.19 101 MET A C 1
ATOM 789 O O . MET A 1 101 ? -20.865 9.601 29.009 1.00 57.19 101 MET A O 1
ATOM 793 N N . GLY A 1 102 ? -21.868 11.542 29.570 1.00 59.41 102 GLY A N 1
ATOM 794 C CA . GLY A 1 102 ? -23.156 10.973 29.979 1.00 59.41 102 GLY A CA 1
ATOM 795 C C . GLY A 1 102 ? -24.003 10.511 28.783 1.00 59.41 102 GLY A C 1
ATOM 796 O O . GLY A 1 102 ? -23.627 10.733 27.631 1.00 59.41 102 GLY A O 1
ATOM 797 N N . LYS A 1 103 ? -25.140 9.855 29.080 1.00 56.12 103 LYS A N 1
ATOM 798 C CA . LYS A 1 103 ? -26.075 9.203 28.134 1.00 56.12 103 LYS A CA 1
ATOM 799 C C . LYS A 1 103 ? -26.114 9.883 26.758 1.00 56.12 103 LYS A C 1
ATOM 801 O O . LYS A 1 103 ? -26.536 11.029 26.628 1.00 56.12 103 LYS A O 1
ATOM 806 N N . GLY A 1 104 ? -25.672 9.149 25.739 1.00 55.66 104 GLY A N 1
ATOM 807 C CA . GLY A 1 104 ? -25.587 9.620 24.362 1.00 55.66 104 GLY A CA 1
ATOM 808 C C . GLY A 1 104 ? -26.926 9.674 23.631 1.00 55.66 104 GLY A C 1
ATOM 809 O O . GLY A 1 104 ? -27.932 9.105 24.059 1.00 55.66 104 GLY A O 1
ATOM 810 N N . CYS A 1 105 ? -26.902 10.341 22.473 1.00 50.31 105 CYS A N 1
ATOM 811 C CA . CYS A 1 105 ? -27.979 10.317 21.483 1.00 50.31 105 CYS A CA 1
ATOM 812 C C . CYS A 1 105 ? -28.350 8.858 21.140 1.00 50.31 105 CYS A C 1
ATOM 814 O O . CYS A 1 105 ? -27.462 8.057 20.865 1.00 50.31 105 CYS A O 1
ATOM 816 N N . CYS A 1 106 ? -29.651 8.537 21.118 1.00 54.91 106 CYS A N 1
ATOM 817 C CA . CYS A 1 106 ? -30.237 7.188 20.954 1.00 54.91 106 CYS A CA 1
ATOM 818 C C . CYS A 1 106 ? -30.280 6.271 22.198 1.00 54.91 106 CYS A C 1
ATOM 820 O O . CYS A 1 106 ? -30.182 5.056 22.049 1.00 54.91 106 CYS A O 1
ATOM 822 N N . HIS A 1 107 ? -30.486 6.805 23.412 1.00 59.03 107 HIS A N 1
ATOM 823 C CA . HIS A 1 107 ? -30.705 6.001 24.640 1.00 59.03 107 HIS A CA 1
ATOM 824 C C . HIS A 1 107 ? -29.556 5.035 25.009 1.00 59.03 107 HIS A C 1
ATOM 826 O O . HIS A 1 107 ? -29.717 4.182 25.881 1.00 59.03 107 HIS A O 1
ATOM 832 N N . LYS A 1 108 ? -28.391 5.177 24.371 1.00 61.34 108 LYS A N 1
ATOM 833 C CA . LYS A 1 108 ? -27.231 4.290 24.486 1.00 61.34 108 LYS A CA 1
ATOM 834 C C . LYS A 1 108 ? -25.984 5.156 24.657 1.00 61.34 108 LYS A C 1
ATOM 836 O O . LYS A 1 108 ? -25.940 6.279 24.153 1.00 61.34 108 LYS A O 1
ATOM 841 N N . ASP A 1 109 ? -24.992 4.685 25.404 1.00 71.06 109 ASP A N 1
ATOM 842 C CA . ASP A 1 109 ? -23.834 5.516 25.750 1.00 71.06 109 ASP A CA 1
ATOM 843 C C . ASP A 1 109 ? -23.066 5.949 24.491 1.00 71.06 109 ASP A C 1
ATOM 845 O O . ASP A 1 109 ? -22.679 5.119 23.666 1.00 71.06 109 ASP A O 1
ATOM 849 N N . PHE A 1 110 ? -22.841 7.259 24.325 1.00 75.75 110 PHE A N 1
ATOM 850 C CA . PHE A 1 110 ? -22.215 7.830 23.121 1.00 75.75 110 PHE A CA 1
ATOM 851 C C . PHE A 1 110 ? -20.841 7.213 22.846 1.00 75.75 110 PHE A C 1
ATOM 853 O O . PHE A 1 110 ? -20.495 6.907 21.707 1.00 75.75 110 PHE A O 1
ATOM 860 N N . TRP A 1 111 ? -20.087 6.974 23.917 1.00 74.62 111 TRP A N 1
ATOM 861 C CA . TRP A 1 111 ? -18.809 6.279 23.892 1.00 74.62 111 TRP A CA 1
ATOM 862 C C . TRP A 1 111 ? -18.877 4.917 23.194 1.00 74.62 111 TRP A C 1
ATOM 864 O O . TRP A 1 111 ? -18.001 4.584 22.397 1.00 74.62 111 TRP A O 1
ATOM 874 N N . PHE A 1 112 ? -19.931 4.149 23.471 1.00 75.44 112 PHE A N 1
ATOM 875 C CA . PHE A 1 112 ? -20.124 2.822 22.903 1.00 75.44 112 PHE A CA 1
ATOM 876 C C . PHE A 1 112 ? -20.404 2.914 21.401 1.00 75.44 112 PHE A C 1
ATOM 878 O O . PHE A 1 112 ? -19.793 2.198 20.610 1.00 75.44 112 PHE A O 1
ATOM 885 N N . VAL A 1 113 ? -21.265 3.850 20.994 1.00 80.81 113 VAL A N 1
ATOM 886 C CA . VAL A 1 113 ? -21.571 4.102 19.576 1.00 80.81 113 VAL A CA 1
ATOM 887 C C . VAL A 1 113 ? -20.325 4.568 18.816 1.00 80.81 113 VAL A C 1
ATOM 889 O O . VAL A 1 113 ? -20.049 4.055 17.734 1.00 80.81 113 VAL A O 1
ATOM 892 N N . ALA A 1 114 ? -19.545 5.488 19.390 1.00 81.38 114 ALA A N 1
ATOM 893 C CA . ALA A 1 114 ? -18.309 5.993 18.792 1.00 81.38 114 ALA A CA 1
ATOM 894 C C . ALA A 1 114 ? -17.214 4.916 18.690 1.00 81.38 114 ALA A C 1
ATOM 896 O O . ALA A 1 114 ? -16.480 4.861 17.707 1.00 81.38 114 ALA A O 1
ATOM 897 N N . HIS A 1 115 ? -17.104 4.033 19.684 1.00 80.12 115 HIS A N 1
ATOM 898 C CA . HIS A 1 115 ? -16.162 2.919 19.637 1.00 80.12 115 HIS A CA 1
ATOM 899 C C . HIS A 1 115 ? -16.543 1.906 18.545 1.00 80.12 115 HIS A C 1
ATOM 901 O O . HIS A 1 115 ? -15.706 1.538 17.720 1.00 80.12 115 HIS A O 1
ATOM 907 N N . VAL A 1 116 ? -17.818 1.500 18.492 1.00 80.94 116 VAL A N 1
ATOM 908 C CA . VAL A 1 116 ? -18.323 0.546 17.489 1.00 80.94 116 VAL A CA 1
ATOM 909 C C . VAL A 1 116 ? -18.220 1.109 16.071 1.00 80.94 116 VAL A C 1
ATOM 911 O O . VAL A 1 116 ? -17.849 0.375 15.152 1.00 80.94 116 VAL A O 1
ATOM 914 N N . SER A 1 117 ? -18.503 2.399 15.870 1.00 82.88 117 SER A N 1
ATOM 915 C CA . SER A 1 117 ? -18.388 3.022 14.548 1.00 82.88 117 SER A CA 1
ATOM 916 C C . SER A 1 117 ? -16.938 3.067 14.058 1.00 82.88 117 SER A C 1
ATOM 918 O O . SER A 1 117 ? -16.687 2.710 12.907 1.00 82.88 117 SER A O 1
ATOM 920 N N . LEU A 1 118 ? -15.970 3.395 14.922 1.00 82.56 118 LEU A N 1
ATOM 921 C CA . LEU A 1 118 ? -14.545 3.354 14.569 1.00 82.56 118 LEU A CA 1
ATOM 922 C C . LEU A 1 118 ? -14.063 1.941 14.222 1.00 82.56 118 LEU A C 1
ATOM 924 O O . LEU A 1 118 ? -13.345 1.770 13.237 1.00 82.56 118 LEU A O 1
ATOM 928 N N . MET A 1 119 ? -14.487 0.925 14.978 1.00 81.75 119 MET A N 1
ATOM 929 C CA . MET A 1 119 ? -14.148 -0.470 14.664 1.00 81.75 119 MET A CA 1
ATOM 930 C C . MET A 1 119 ? -14.785 -0.927 13.345 1.00 81.75 119 MET A C 1
ATOM 932 O O . MET A 1 119 ? -14.136 -1.599 12.547 1.00 81.75 119 MET A O 1
ATOM 936 N N . SER A 1 120 ? -16.012 -0.488 13.053 1.00 82.69 120 SER A N 1
ATOM 937 C CA . SER A 1 120 ? -16.692 -0.791 11.784 1.00 82.69 120 SER A CA 1
ATOM 938 C C . SER A 1 120 ? -15.985 -0.150 10.583 1.00 82.69 120 SER A C 1
ATOM 940 O O . SER A 1 120 ? -15.784 -0.806 9.561 1.00 82.69 120 SER A O 1
ATOM 942 N N . ILE A 1 121 ? -15.552 1.110 10.711 1.00 85.31 121 ILE A N 1
ATOM 943 C CA . ILE A 1 121 ? -14.779 1.814 9.673 1.00 85.31 121 ILE A CA 1
ATOM 944 C C . ILE A 1 121 ? -13.430 1.121 9.437 1.00 85.31 121 ILE A C 1
ATOM 946 O O . ILE A 1 121 ? -13.014 0.969 8.289 1.00 85.31 121 ILE A O 1
ATOM 950 N N . SER A 1 122 ? -12.770 0.666 10.505 1.00 84.31 122 SER A N 1
ATOM 951 C CA . SER A 1 122 ? -11.516 -0.093 10.425 1.00 84.31 122 SER A CA 1
ATOM 952 C C . SER A 1 122 ? -11.682 -1.374 9.594 1.00 84.31 122 SER A C 1
ATOM 954 O O . SER A 1 122 ? -10.926 -1.603 8.651 1.00 84.31 122 SER A O 1
ATOM 956 N N . VAL A 1 123 ? -12.734 -2.158 9.857 1.00 82.44 123 VAL A N 1
ATOM 957 C CA . VAL A 1 123 ? -13.045 -3.378 9.088 1.00 82.44 123 VAL A CA 1
ATOM 958 C C . VAL A 1 123 ? -13.371 -3.066 7.622 1.00 82.44 123 VAL A C 1
ATOM 960 O O . VAL A 1 123 ? -12.864 -3.729 6.722 1.00 82.44 123 VAL A O 1
ATOM 963 N N . ALA A 1 124 ? -14.178 -2.039 7.347 1.00 84.88 124 ALA A N 1
ATOM 964 C CA . ALA A 1 124 ? -14.500 -1.663 5.968 1.00 84.88 124 ALA A CA 1
ATOM 965 C C . ALA A 1 124 ? -13.250 -1.228 5.175 1.00 84.88 124 ALA A C 1
ATOM 967 O O . ALA A 1 124 ? -13.094 -1.564 3.996 1.00 84.88 124 ALA A O 1
ATOM 968 N N . THR A 1 125 ? -12.337 -0.509 5.832 1.00 84.69 125 THR A N 1
ATOM 969 C CA . THR A 1 125 ? -11.111 0.004 5.210 1.00 84.69 125 THR A CA 1
ATOM 970 C C . THR A 1 125 ? -10.105 -1.116 4.942 1.00 84.69 125 THR A C 1
ATOM 972 O O . THR A 1 125 ? -9.523 -1.143 3.857 1.00 84.69 125 THR A O 1
ATOM 975 N N . THR A 1 126 ? -9.947 -2.086 5.852 1.00 82.31 126 THR A N 1
ATOM 976 C CA . THR A 1 126 ? -9.084 -3.259 5.615 1.00 82.31 126 THR A CA 1
ATOM 977 C C . THR A 1 126 ? -9.617 -4.164 4.510 1.00 82.31 126 THR A C 1
ATOM 979 O O . THR A 1 126 ? -8.834 -4.581 3.660 1.00 82.31 126 THR A O 1
ATOM 982 N N . ILE A 1 127 ? -10.934 -4.406 4.447 1.00 83.56 127 ILE A N 1
ATOM 983 C CA . ILE A 1 127 ? -11.548 -5.150 3.331 1.00 83.56 127 ILE A CA 1
ATOM 984 C C . ILE A 1 127 ? -11.247 -4.447 2.004 1.00 83.56 127 ILE A C 1
ATOM 986 O O . ILE A 1 127 ? -10.807 -5.084 1.049 1.00 83.56 127 ILE A O 1
ATOM 990 N N . THR A 1 128 ? -11.428 -3.125 1.951 1.00 86.31 128 THR A N 1
ATOM 991 C CA . THR A 1 128 ? -11.146 -2.336 0.744 1.00 86.31 128 THR A CA 1
ATOM 992 C C . THR A 1 128 ? -9.665 -2.413 0.360 1.00 86.31 128 THR A C 1
ATOM 994 O O . THR A 1 128 ? -9.345 -2.640 -0.804 1.00 86.31 128 THR A O 1
ATOM 997 N N . ALA A 1 129 ? -8.754 -2.274 1.327 1.00 83.81 129 ALA A N 1
ATOM 998 C CA . ALA A 1 129 ? -7.314 -2.355 1.093 1.00 83.81 129 ALA A CA 1
ATOM 999 C C . ALA A 1 129 ? -6.882 -3.733 0.568 1.00 83.81 129 ALA A C 1
ATOM 1001 O O . ALA A 1 129 ? -6.044 -3.796 -0.331 1.00 83.81 129 ALA A O 1
ATOM 1002 N N . PHE A 1 130 ? -7.484 -4.810 1.075 1.00 79.56 130 PHE A N 1
ATOM 1003 C CA . PHE A 1 130 ? -7.232 -6.169 0.601 1.00 79.56 130 PHE A CA 1
ATOM 1004 C C . PHE A 1 130 ? -7.725 -6.345 -0.839 1.00 79.56 130 PHE A C 1
ATOM 1006 O O . PHE A 1 130 ? -6.959 -6.744 -1.712 1.00 79.56 130 PHE A O 1
ATOM 1013 N N . VAL A 1 131 ? -8.971 -5.949 -1.135 1.00 83.31 131 VAL A N 1
ATOM 1014 C CA . VAL A 1 131 ? -9.544 -6.025 -2.493 1.00 83.31 131 VAL A CA 1
ATOM 1015 C C . VAL A 1 131 ? -8.681 -5.283 -3.519 1.00 83.31 131 VAL A C 1
ATOM 1017 O O . VAL A 1 131 ? -8.514 -5.774 -4.634 1.00 83.31 131 VAL A O 1
ATOM 1020 N N . LEU A 1 132 ? -8.085 -4.142 -3.153 1.00 81.81 132 LEU A N 1
ATOM 1021 C CA . LEU A 1 132 ? -7.190 -3.388 -4.040 1.00 81.81 132 LEU A CA 1
ATOM 1022 C C . LEU A 1 132 ? -5.926 -4.168 -4.435 1.00 81.81 132 LEU A C 1
ATOM 1024 O O . LEU A 1 132 ? -5.480 -4.027 -5.572 1.00 81.81 132 LEU A O 1
ATOM 1028 N N . VAL A 1 133 ? -5.368 -4.997 -3.547 1.00 77.19 133 VAL A N 1
ATOM 1029 C CA . VAL A 1 133 ? -4.199 -5.840 -3.860 1.00 77.19 133 VAL A CA 1
ATOM 1030 C C . VAL A 1 133 ? -4.585 -6.944 -4.839 1.00 77.19 133 VAL A C 1
ATOM 1032 O O . VAL A 1 133 ? -3.922 -7.102 -5.861 1.00 77.19 133 VAL A O 1
ATOM 1035 N N . PHE A 1 134 ? -5.703 -7.640 -4.610 1.00 72.44 134 PHE A N 1
ATOM 1036 C CA . PHE A 1 134 ? -6.180 -8.672 -5.546 1.00 72.44 134 PHE A CA 1
ATOM 1037 C C . PHE A 1 134 ? -6.578 -8.099 -6.904 1.00 72.44 134 PHE A C 1
ATOM 1039 O O . PHE A 1 134 ? -6.319 -8.717 -7.936 1.00 72.44 134 PHE A O 1
ATOM 1046 N N . ALA A 1 135 ? -7.178 -6.907 -6.921 1.00 75.94 135 ALA A N 1
ATOM 1047 C CA . ALA A 1 135 ? -7.484 -6.203 -8.159 1.00 75.94 135 ALA A CA 1
ATOM 1048 C C . ALA A 1 135 ? -6.209 -5.810 -8.921 1.00 75.94 135 ALA A C 1
ATOM 1050 O O . ALA A 1 135 ? -6.216 -5.779 -10.149 1.00 75.94 135 ALA A O 1
ATOM 1051 N N . HIS A 1 136 ? -5.116 -5.521 -8.207 1.00 66.81 136 HIS A N 1
ATOM 1052 C CA . HIS A 1 136 ? -3.852 -5.142 -8.821 1.00 66.81 136 HIS A CA 1
ATOM 1053 C C . HIS A 1 136 ? -3.059 -6.312 -9.389 1.00 66.81 136 HIS A C 1
ATOM 1055 O O . HIS A 1 136 ? -2.532 -6.199 -10.491 1.00 66.81 136 HIS A O 1
ATOM 1061 N N . VAL A 1 137 ? -2.990 -7.418 -8.644 1.00 66.44 137 VAL A N 1
ATOM 1062 C CA . VAL A 1 137 ? -2.285 -8.639 -9.065 1.00 66.44 137 VAL A CA 1
ATOM 1063 C C . VAL A 1 137 ? -2.956 -9.280 -10.294 1.00 66.44 137 VAL A C 1
ATOM 1065 O O . VAL A 1 137 ? -2.342 -10.089 -10.973 1.00 66.44 137 VAL A O 1
ATOM 1068 N N . GLY A 1 138 ? -4.163 -8.842 -10.676 1.00 50.59 138 GLY A N 1
ATOM 1069 C CA . GLY A 1 138 ? -4.637 -9.020 -12.050 1.00 50.59 138 GLY A CA 1
ATOM 1070 C C . GLY A 1 138 ? -5.350 -10.340 -12.332 1.00 50.59 138 GLY A C 1
ATOM 1071 O O . GLY A 1 138 ? -5.257 -10.859 -13.437 1.00 50.59 138 GLY A O 1
ATOM 1072 N N . GLY A 1 139 ? -6.148 -10.839 -11.386 1.00 49.44 139 GLY A N 1
ATOM 1073 C CA . GLY A 1 139 ? -7.105 -11.913 -11.653 1.00 49.44 139 GLY A CA 1
ATOM 1074 C C . GLY A 1 139 ? -6.492 -13.315 -11.711 1.00 49.44 139 GLY A C 1
ATOM 1075 O O . GLY A 1 139 ? -5.302 -13.517 -11.885 1.00 49.44 139 GLY A O 1
ATOM 1076 N N . TRP A 1 140 ? -7.349 -14.314 -11.535 1.00 44.56 140 TRP A N 1
ATOM 1077 C CA . TRP A 1 140 ? -7.031 -15.744 -11.429 1.00 44.56 140 TRP A CA 1
ATOM 1078 C C . TRP A 1 140 ? -6.292 -16.389 -12.625 1.00 44.56 140 TRP A C 1
ATOM 1080 O O . TRP A 1 140 ? -6.121 -17.605 -12.639 1.00 44.56 140 TRP A O 1
ATOM 1090 N N . SER A 1 141 ? -5.880 -15.643 -13.651 1.00 45.28 141 SER A N 1
ATOM 1091 C CA . SER A 1 141 ? -5.336 -16.230 -14.877 1.00 45.28 141 SER A CA 1
ATOM 1092 C C . SER A 1 141 ? -4.429 -15.257 -15.625 1.00 45.28 141 SER A C 1
ATOM 1094 O O . SER A 1 141 ? -4.909 -14.361 -16.318 1.00 45.28 141 SER A O 1
ATOM 1096 N N . GLY A 1 142 ? -3.124 -15.477 -15.518 1.00 38.78 142 GLY A N 1
ATOM 1097 C CA . GLY A 1 142 ? -2.117 -14.738 -16.267 1.00 38.78 142 GLY A CA 1
ATOM 1098 C C . GLY A 1 142 ? -0.763 -14.820 -15.584 1.00 38.78 142 GLY A C 1
ATOM 1099 O O . GLY A 1 142 ? -0.304 -13.826 -15.037 1.00 38.78 142 GLY A O 1
ATOM 1100 N N . VAL A 1 143 ? -0.173 -16.022 -15.591 1.00 48.31 143 VAL A N 1
ATOM 1101 C CA . VAL A 1 143 ? 1.286 -16.248 -15.522 1.00 48.31 143 VAL A CA 1
ATOM 1102 C C . VAL A 1 143 ? 1.991 -15.082 -16.224 1.00 48.31 143 VAL A C 1
ATOM 1104 O O . VAL A 1 143 ? 1.617 -14.762 -17.348 1.00 48.31 143 VAL A O 1
ATOM 1107 N N . ASP A 1 144 ? 2.788 -14.278 -15.511 1.00 45.66 144 ASP A N 1
ATOM 1108 C CA . ASP A 1 144 ? 4.248 -14.316 -15.699 1.00 45.66 144 ASP A CA 1
ATOM 1109 C C . ASP A 1 144 ? 5.086 -13.701 -14.537 1.00 45.66 144 ASP A C 1
ATOM 1111 O O . ASP A 1 144 ? 6.302 -13.611 -14.665 1.00 45.66 144 ASP A O 1
ATOM 1115 N N . ASP A 1 145 ? 4.513 -13.344 -13.375 1.00 51.81 145 ASP A N 1
ATOM 1116 C CA . ASP A 1 145 ? 5.282 -12.853 -12.197 1.00 51.81 145 ASP A CA 1
ATOM 1117 C C . ASP A 1 145 ? 4.873 -13.563 -10.885 1.00 51.81 145 ASP A C 1
ATOM 1119 O O . ASP A 1 145 ? 4.464 -12.955 -9.892 1.00 51.81 145 ASP A O 1
ATOM 1123 N N . GLU A 1 146 ? 4.956 -14.895 -10.890 1.00 50.94 146 GLU A N 1
ATOM 1124 C CA . GLU A 1 146 ? 4.378 -15.775 -9.861 1.00 50.94 146 GLU A CA 1
ATOM 1125 C C . GLU A 1 146 ? 5.079 -15.693 -8.484 1.00 50.94 146 GLU A C 1
ATOM 1127 O O . GLU A 1 146 ? 4.448 -15.944 -7.462 1.00 50.94 146 GLU A O 1
ATOM 1132 N N . GLU A 1 147 ? 6.345 -15.267 -8.398 1.00 52.75 147 GLU A N 1
ATOM 1133 C CA . GLU A 1 147 ? 7.117 -15.367 -7.143 1.00 52.75 147 GLU A CA 1
ATOM 1134 C C . GLU A 1 147 ? 6.882 -14.198 -6.159 1.00 52.75 147 GLU A C 1
ATOM 1136 O O . GLU A 1 147 ? 6.710 -14.415 -4.961 1.00 52.75 147 GLU A O 1
ATOM 1141 N N . HIS A 1 148 ? 6.789 -12.950 -6.638 1.00 52.84 148 HIS A N 1
ATOM 1142 C CA . HIS A 1 148 ? 6.651 -11.773 -5.758 1.00 52.84 148 HIS A CA 1
ATOM 1143 C C . HIS A 1 148 ? 5.204 -11.518 -5.303 1.00 52.84 148 HIS A C 1
ATOM 1145 O O . HIS A 1 148 ? 4.976 -10.963 -4.226 1.00 52.84 148 HIS A O 1
ATOM 1151 N N . GLY A 1 149 ? 4.212 -11.930 -6.101 1.00 56.09 149 GLY A N 1
ATOM 1152 C CA . GLY A 1 149 ? 2.799 -11.825 -5.726 1.00 56.09 149 GLY A CA 1
ATOM 1153 C C . GLY A 1 149 ? 2.431 -12.766 -4.575 1.00 56.09 149 GLY A C 1
ATOM 1154 O O . GLY A 1 149 ? 1.690 -12.374 -3.674 1.00 56.09 149 GLY A O 1
ATOM 1155 N N . LEU A 1 150 ? 2.990 -13.980 -4.566 1.00 58.62 150 LEU A N 1
ATOM 1156 C CA . LEU A 1 150 ? 2.731 -15.000 -3.545 1.00 58.62 150 LEU A CA 1
ATOM 1157 C C . LEU A 1 150 ? 3.245 -14.596 -2.156 1.00 58.62 150 LEU A C 1
ATOM 1159 O O . LEU A 1 150 ? 2.527 -14.774 -1.170 1.00 58.62 150 LEU A O 1
ATOM 1163 N N . GLU A 1 151 ? 4.437 -14.000 -2.061 1.00 62.12 151 GLU A N 1
ATOM 1164 C CA . GLU A 1 151 ? 4.971 -13.518 -0.778 1.00 62.12 151 GLU A CA 1
ATOM 1165 C C . GLU A 1 151 ? 4.153 -12.349 -0.210 1.00 62.12 151 GLU A C 1
ATOM 1167 O O . GLU A 1 151 ? 3.848 -12.323 0.986 1.00 62.12 151 GLU A O 1
ATOM 1172 N N . LEU A 1 152 ? 3.725 -11.419 -1.071 1.00 64.31 152 LEU A N 1
ATOM 1173 C CA . LEU A 1 152 ? 2.857 -10.300 -0.695 1.00 64.31 152 LEU A CA 1
ATOM 1174 C C . LEU A 1 152 ? 1.485 -10.786 -0.215 1.00 64.31 152 LEU A C 1
ATOM 1176 O O . LEU A 1 152 ? 1.019 -10.356 0.837 1.00 64.31 152 LEU A O 1
ATOM 1180 N N . ILE A 1 153 ? 0.865 -11.729 -0.928 1.00 68.44 153 ILE A N 1
ATOM 1181 C CA . ILE A 1 153 ? -0.422 -12.326 -0.538 1.00 68.44 153 ILE A CA 1
ATOM 1182 C C . ILE A 1 153 ? -0.286 -13.110 0.778 1.00 68.44 153 ILE A C 1
ATOM 1184 O O . ILE A 1 153 ? -1.169 -13.043 1.638 1.00 68.44 153 ILE A O 1
ATOM 1188 N N . SER A 1 154 ? 0.821 -13.825 0.979 1.00 68.19 154 SER A N 1
ATOM 1189 C CA . SER A 1 154 ? 1.104 -14.543 2.228 1.00 68.19 154 SER A CA 1
ATOM 1190 C C . SER A 1 154 ? 1.244 -13.587 3.422 1.00 68.19 154 SER A C 1
ATOM 1192 O O . SER A 1 154 ? 0.631 -13.794 4.474 1.00 68.19 154 SER A O 1
ATOM 1194 N N . ALA A 1 155 ? 1.968 -12.477 3.255 1.00 70.19 155 ALA A N 1
ATOM 1195 C CA . ALA A 1 155 ? 2.078 -11.447 4.286 1.00 70.19 155 ALA A CA 1
ATOM 1196 C C . ALA A 1 155 ? 0.716 -10.792 4.585 1.00 70.19 155 ALA A C 1
ATOM 1198 O O . ALA A 1 155 ? 0.299 -10.735 5.743 1.00 70.19 155 ALA A O 1
ATOM 1199 N N . GLU A 1 156 ? -0.014 -10.373 3.550 1.00 69.06 156 GLU A N 1
ATOM 1200 C CA . GLU A 1 156 ? -1.348 -9.763 3.645 1.00 69.06 156 GLU A CA 1
ATOM 1201 C C . GLU A 1 156 ? -2.350 -10.661 4.383 1.00 69.06 156 GLU A C 1
ATOM 1203 O O . GLU A 1 156 ? -3.058 -10.212 5.286 1.00 69.06 156 GLU A O 1
ATOM 1208 N N . THR A 1 157 ? -2.396 -11.949 4.035 1.00 74.94 157 THR A N 1
ATOM 1209 C CA . THR A 1 157 ? -3.303 -12.922 4.664 1.00 74.94 157 THR A CA 1
ATOM 1210 C C . THR A 1 157 ? -2.939 -13.180 6.122 1.00 74.94 157 THR A C 1
ATOM 1212 O O . THR A 1 157 ? -3.832 -13.224 6.970 1.00 74.94 157 THR A O 1
ATOM 1215 N N . THR A 1 158 ? -1.648 -13.266 6.449 1.00 78.25 158 THR A N 1
ATOM 1216 C CA . THR A 1 158 ? -1.180 -13.398 7.837 1.00 78.25 158 THR A CA 1
ATOM 1217 C C . THR A 1 158 ? -1.586 -12.179 8.669 1.00 78.25 158 THR A C 1
ATOM 1219 O O . THR A 1 158 ? -2.094 -12.323 9.784 1.00 78.25 158 THR A O 1
ATOM 1222 N N . LEU A 1 159 ? -1.435 -10.973 8.114 1.00 72.00 159 LEU A N 1
ATOM 1223 C CA . LEU A 1 159 ? -1.853 -9.730 8.761 1.00 72.00 159 LEU A CA 1
ATOM 1224 C C . LEU A 1 159 ? -3.372 -9.648 8.948 1.00 72.00 159 LEU A C 1
ATOM 1226 O O . LEU A 1 159 ? -3.835 -9.220 10.006 1.00 72.00 159 LEU A O 1
ATOM 1230 N N . LEU A 1 160 ? -4.153 -10.108 7.970 1.00 73.50 160 LEU A N 1
ATOM 1231 C CA . LEU A 1 160 ? -5.608 -10.207 8.085 1.00 73.50 160 LEU A CA 1
ATOM 1232 C C . LEU A 1 160 ? -6.039 -11.198 9.163 1.00 73.50 160 LEU A C 1
ATOM 1234 O O . LEU A 1 160 ? -6.938 -10.887 9.939 1.00 73.50 160 LEU A O 1
ATOM 1238 N N . ILE A 1 161 ? -5.394 -12.364 9.251 1.00 79.44 161 ILE A N 1
ATOM 1239 C CA . ILE A 1 161 ? -5.671 -13.355 10.298 1.00 79.44 161 ILE A CA 1
ATOM 1240 C C . ILE A 1 161 ? -5.364 -12.758 11.674 1.00 79.44 161 ILE A C 1
ATOM 1242 O O . ILE A 1 161 ? -6.206 -12.828 12.567 1.00 79.44 161 ILE A O 1
ATOM 1246 N N . LEU A 1 162 ? -4.209 -12.109 11.844 1.00 73.62 162 LEU A N 1
ATOM 1247 C CA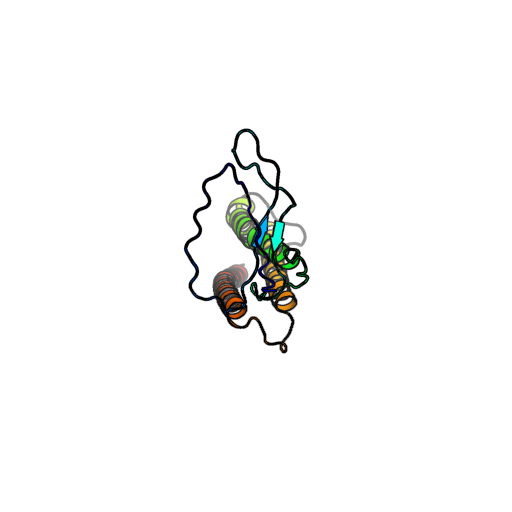 . LEU A 1 162 ? -3.858 -11.430 13.096 1.00 73.62 162 LEU A CA 1
ATOM 1248 C C . LEU A 1 162 ? -4.859 -10.319 13.449 1.00 73.62 162 LEU A C 1
ATOM 1250 O O . LEU A 1 162 ? -5.269 -10.201 14.605 1.00 73.62 162 LEU A O 1
ATOM 1254 N N . PHE A 1 163 ? -5.301 -9.539 12.461 1.00 70.69 163 PHE A N 1
ATOM 1255 C CA . PHE A 1 163 ? -6.314 -8.500 12.642 1.00 70.69 163 PHE A CA 1
ATOM 1256 C C . PHE A 1 163 ? -7.679 -9.084 13.024 1.00 70.69 163 PHE A C 1
ATOM 1258 O O . PHE A 1 163 ? -8.331 -8.574 13.934 1.00 70.69 163 PHE A O 1
ATOM 1265 N N . LEU A 1 164 ? -8.118 -10.163 12.375 1.00 72.06 164 LEU A N 1
ATOM 1266 C CA . LEU A 1 164 ? -9.363 -10.850 12.712 1.00 72.06 164 LEU A CA 1
ATOM 1267 C C . LEU A 1 164 ? -9.294 -11.478 14.104 1.00 72.06 164 LEU A C 1
ATOM 1269 O O . LEU A 1 164 ? -10.266 -11.372 14.841 1.00 72.06 164 LEU A O 1
ATOM 1273 N N . LEU A 1 165 ? -8.159 -12.055 14.508 1.00 77.25 165 LEU A N 1
ATOM 1274 C CA . LEU A 1 165 ? -7.961 -12.580 15.864 1.00 77.25 165 LEU A CA 1
ATOM 1275 C C . LEU A 1 165 ? -7.994 -11.464 16.919 1.00 77.25 165 LEU A C 1
ATOM 1277 O O . LEU A 1 165 ? -8.665 -11.602 17.944 1.00 77.25 165 LEU A O 1
ATOM 1281 N N . GLY A 1 166 ? -7.332 -10.335 16.650 1.00 69.94 166 GLY A N 1
ATOM 1282 C CA . GLY A 1 166 ? -7.368 -9.161 17.524 1.00 69.94 166 GLY A CA 1
ATOM 1283 C C . GLY A 1 166 ? -8.774 -8.564 17.652 1.00 69.94 166 GLY A C 1
ATOM 1284 O O . GLY A 1 166 ? -9.226 -8.264 18.759 1.00 69.94 166 GLY A O 1
ATOM 1285 N N . ASN A 1 167 ? -9.505 -8.459 16.538 1.00 69.88 167 ASN A N 1
ATOM 1286 C CA . ASN A 1 167 ? -10.886 -7.976 16.536 1.00 69.88 167 ASN A CA 1
ATOM 1287 C C . ASN A 1 167 ? -11.884 -8.997 17.085 1.00 69.88 167 ASN A C 1
ATOM 1289 O O . ASN A 1 167 ? -12.889 -8.589 17.655 1.00 69.88 167 ASN A O 1
ATOM 1293 N N . LEU A 1 168 ? -11.620 -10.301 16.974 1.00 71.25 168 LEU A N 1
ATOM 1294 C CA . LEU A 1 168 ? -12.424 -11.353 17.597 1.00 71.25 168 LEU A CA 1
ATOM 1295 C C . LEU A 1 168 ? -12.337 -11.247 19.117 1.00 71.25 168 LEU A C 1
ATOM 1297 O O . LEU A 1 168 ? -13.364 -11.295 19.788 1.00 71.25 168 LEU A O 1
ATOM 1301 N N . MET A 1 169 ? -11.139 -11.025 19.663 1.00 67.25 169 MET A N 1
ATOM 1302 C CA . MET A 1 169 ? -10.978 -10.745 21.090 1.00 67.25 169 MET A CA 1
ATOM 1303 C C . MET A 1 169 ? -11.783 -9.501 21.497 1.00 67.25 169 MET A C 1
ATOM 1305 O O . MET A 1 169 ? -12.481 -9.520 22.510 1.00 67.25 169 MET A O 1
ATOM 1309 N N . PHE A 1 170 ? -11.771 -8.454 20.667 1.00 64.44 170 PHE A N 1
ATOM 1310 C CA . PHE A 1 170 ? -12.584 -7.254 20.876 1.00 64.44 170 PHE A CA 1
ATOM 1311 C C . PHE A 1 170 ? -14.096 -7.531 20.807 1.00 64.44 170 PHE A C 1
ATOM 1313 O O . PHE A 1 170 ? -14.844 -7.079 21.674 1.00 64.44 170 PHE A O 1
ATOM 1320 N N . LEU A 1 171 ? -14.553 -8.330 19.842 1.00 64.94 171 LEU A N 1
ATOM 1321 C CA . LEU A 1 171 ? -15.944 -8.760 19.695 1.00 64.94 171 LEU A CA 1
ATOM 1322 C C . LEU A 1 171 ? -16.409 -9.565 20.914 1.00 64.94 171 LEU A C 1
ATOM 1324 O O . LEU A 1 171 ? -17.499 -9.323 21.426 1.00 64.94 171 LEU A O 1
ATOM 1328 N N . VAL A 1 172 ? -15.571 -10.474 21.421 1.00 69.75 172 VAL A N 1
ATOM 1329 C CA . VAL A 1 172 ? -15.845 -11.234 22.649 1.00 69.75 172 VAL A CA 1
ATOM 1330 C C . VAL A 1 172 ? -15.954 -10.292 23.847 1.00 69.75 172 VAL A C 1
ATOM 1332 O O . VAL A 1 172 ? -16.904 -10.412 24.620 1.00 69.75 172 VAL A O 1
ATOM 1335 N N . THR A 1 173 ? -15.059 -9.307 23.984 1.00 63.59 173 THR A N 1
ATOM 1336 C CA . THR A 1 173 ? -15.168 -8.310 25.067 1.00 63.59 173 THR A CA 1
ATOM 1337 C C . THR A 1 173 ? -16.405 -7.420 24.937 1.00 63.59 173 THR A C 1
ATOM 1339 O O . THR A 1 173 ? -16.984 -7.029 25.949 1.00 63.59 173 THR A O 1
ATOM 1342 N N . LEU A 1 174 ? -16.855 -7.138 23.714 1.00 64.25 174 LEU A N 1
ATOM 1343 C CA . LEU A 1 174 ? -18.057 -6.355 23.447 1.00 64.25 174 LEU A CA 1
ATOM 1344 C C . LEU A 1 174 ? -19.330 -7.157 23.744 1.00 64.25 174 LEU A C 1
ATOM 1346 O O . LEU A 1 174 ? -20.235 -6.628 24.380 1.00 64.25 174 LEU A O 1
ATOM 1350 N N . LEU A 1 175 ? -19.382 -8.437 23.367 1.00 65.69 175 LEU A N 1
ATOM 1351 C CA . LEU A 1 175 ? -20.478 -9.343 23.722 1.00 65.69 175 LEU A CA 1
ATOM 1352 C C . LEU A 1 175 ? -20.558 -9.545 25.238 1.00 65.69 175 LEU A C 1
ATOM 1354 O O . LEU A 1 175 ? -21.633 -9.394 25.815 1.00 65.69 175 LEU A O 1
ATOM 1358 N N . ALA A 1 176 ? -19.426 -9.803 25.896 1.00 66.75 176 ALA A N 1
ATOM 1359 C CA . ALA A 1 176 ? -19.362 -9.916 27.352 1.00 66.75 176 ALA A CA 1
ATOM 1360 C C . ALA A 1 176 ? -19.778 -8.609 28.050 1.00 66.75 176 ALA A C 1
ATOM 1362 O O . ALA A 1 176 ? -20.518 -8.645 29.027 1.00 66.75 176 ALA A O 1
ATOM 1363 N N . GLY A 1 177 ? -19.368 -7.454 27.515 1.00 60.19 177 GLY A N 1
ATOM 1364 C CA . GLY A 1 177 ? -19.748 -6.138 28.029 1.00 60.19 177 GLY A CA 1
ATOM 1365 C C . GLY A 1 177 ? -21.232 -5.802 27.848 1.00 60.19 177 GLY A C 1
ATOM 1366 O O . GLY A 1 177 ? -21.832 -5.249 28.763 1.00 60.19 177 GLY A O 1
ATOM 1367 N N . ILE A 1 178 ? -21.847 -6.170 26.717 1.00 58.25 178 ILE A N 1
ATOM 1368 C CA . ILE A 1 178 ? -23.302 -6.036 26.498 1.00 58.25 178 ILE A CA 1
ATOM 1369 C C . ILE A 1 178 ? -24.084 -6.999 27.400 1.00 58.25 178 ILE A C 1
ATOM 1371 O O . ILE A 1 178 ? -25.175 -6.661 27.832 1.00 58.25 178 ILE A O 1
ATOM 1375 N N . SER A 1 179 ? -23.530 -8.176 27.707 1.00 53.78 179 SER A N 1
ATOM 1376 C CA . SER A 1 179 ? -24.156 -9.168 28.599 1.00 53.78 179 SER A CA 1
ATOM 1377 C C . SER A 1 179 ? -24.151 -8.743 30.075 1.00 53.78 179 SER A C 1
ATOM 1379 O O . SER A 1 179 ? -24.815 -9.367 30.897 1.00 53.78 179 SER A O 1
ATOM 1381 N N . MET A 1 180 ? -23.361 -7.721 30.418 1.00 52.22 180 MET A N 1
ATOM 1382 C CA . MET A 1 180 ? -23.202 -7.176 31.770 1.00 52.22 180 MET A CA 1
ATOM 1383 C C . MET A 1 180 ? -23.965 -5.856 31.997 1.00 52.22 180 MET A C 1
ATOM 1385 O O . MET A 1 180 ? -23.842 -5.276 33.076 1.00 52.22 180 MET A O 1
ATOM 1389 N N . ILE A 1 181 ? -24.725 -5.381 31.003 1.00 49.56 181 ILE A N 1
ATOM 1390 C CA . ILE A 1 181 ? -25.632 -4.219 31.081 1.00 49.56 181 ILE A CA 1
ATOM 1391 C C . ILE A 1 181 ? -27.071 -4.728 31.059 1.00 49.56 181 ILE A C 1
ATOM 1393 O O . ILE A 1 181 ? -27.876 -4.211 31.863 1.00 49.56 181 ILE A O 1
#

Organism: NCBI:txid337641

Radius of gyration: 26.44 Å; chains: 1; bounding box: 64×36×75 Å